Protein AF-A0A9C7UIS5-F1 (afdb_monomer_lite)

Radius of gyration: 14.03 Å; chains: 1; bounding box: 36×29×36 Å

Foldseek 3Di:
DQDKDWDWDDDPQIWIWMWDAAQQQWIWTFTAPTPVGTDDDIGTQDRRDRPFGWRDKDWDDDDPPDQIKIWIATPQQFIWIDRPSRDIDGDDGDDPDD

Secondary structure (DSSP, 8-state):
--EEEEEEESSSSPEEEEEEE-TTSEEEEEE-SBTTB--S-EEEEEES-SS--EEEEEE---BTTB---EEEEETT-EEEEESSSSS-EEEEE-----

Structure (mmCIF, N/CA/C/O backbone):
data_AF-A0A9C7UIS5-F1
#
_entry.id   AF-A0A9C7UIS5-F1
#
loop_
_atom_site.group_PDB
_atom_site.id
_atom_site.type_symbol
_atom_site.label_atom_id
_atom_site.label_alt_id
_atom_site.label_comp_id
_atom_site.label_asym_id
_atom_site.label_entity_id
_atom_site.label_seq_id
_atom_site.pdbx_PDB_ins_code
_atom_site.Cartn_x
_atom_site.Cartn_y
_atom_site.Cartn_z
_atom_site.occupancy
_atom_site.B_iso_or_equiv
_atom_site.auth_seq_id
_atom_site.auth_comp_id
_atom_site.auth_asym_id
_atom_site.auth_atom_id
_atom_site.pdbx_PDB_model_num
ATOM 1 N N . MET A 1 1 ? -5.935 -11.225 2.919 1.00 80.75 1 MET A N 1
ATOM 2 C CA . MET A 1 1 ? -5.404 -10.044 2.197 1.00 80.75 1 MET A CA 1
ATOM 3 C C . MET A 1 1 ? -6.585 -9.137 1.911 1.00 80.75 1 MET A C 1
ATOM 5 O O . MET A 1 1 ? -7.645 -9.688 1.654 1.00 80.75 1 MET A O 1
ATOM 9 N N . ILE A 1 2 ? -6.440 -7.814 2.011 1.00 91.19 2 ILE A N 1
ATOM 10 C CA . ILE A 1 2 ? -7.565 -6.888 1.778 1.00 91.19 2 ILE A CA 1
ATOM 11 C C . ILE A 1 2 ? -7.596 -6.298 0.374 1.00 91.19 2 ILE A C 1
ATOM 13 O O . ILE A 1 2 ? -8.651 -5.889 -0.089 1.00 91.19 2 ILE A O 1
ATOM 17 N N . GLY A 1 3 ? -6.460 -6.275 -0.319 1.00 93.31 3 GLY A N 1
ATOM 18 C CA . GLY A 1 3 ? -6.416 -5.786 -1.685 1.00 93.31 3 GLY A CA 1
ATOM 19 C C . GLY A 1 3 ? -5.008 -5.696 -2.238 1.00 93.31 3 GLY A C 1
ATOM 20 O O . GLY A 1 3 ? -4.013 -5.925 -1.539 1.00 93.31 3 GLY A O 1
ATOM 21 N N . THR A 1 4 ? -4.957 -5.337 -3.513 1.00 97.25 4 THR A N 1
ATOM 22 C CA . THR A 1 4 ? -3.736 -5.053 -4.251 1.00 97.25 4 THR A CA 1
ATOM 23 C C . THR A 1 4 ? -3.893 -3.758 -5.029 1.00 97.25 4 THR A C 1
ATOM 25 O O . THR A 1 4 ? -4.990 -3.419 -5.470 1.00 97.25 4 THR A O 1
ATOM 28 N N . VAL A 1 5 ? -2.787 -3.049 -5.209 1.00 97.69 5 VAL A N 1
ATOM 29 C CA . VAL A 1 5 ? -2.697 -1.919 -6.131 1.00 97.69 5 VAL A CA 1
ATOM 30 C C . VAL A 1 5 ? -1.447 -2.089 -6.977 1.00 97.69 5 VAL A C 1
ATOM 32 O O . VAL A 1 5 ? -0.397 -2.487 -6.473 1.00 97.69 5 VAL A O 1
ATOM 35 N N . ALA A 1 6 ? -1.537 -1.772 -8.265 1.00 96.62 6 ALA A N 1
ATOM 36 C CA . ALA A 1 6 ? -0.335 -1.570 -9.064 1.00 96.62 6 ALA A CA 1
ATOM 37 C C . ALA A 1 6 ? 0.390 -0.299 -8.583 1.00 96.62 6 ALA A C 1
ATOM 39 O O . ALA A 1 6 ? -0.240 0.582 -8.007 1.00 96.62 6 ALA A O 1
ATOM 40 N N . TYR A 1 7 ? 1.686 -0.159 -8.835 1.00 95.56 7 TYR A N 1
ATOM 41 C CA . TYR A 1 7 ? 2.431 1.080 -8.600 1.00 95.56 7 TYR A CA 1
ATOM 42 C C . TYR A 1 7 ? 3.426 1.350 -9.725 1.00 95.56 7 TYR A C 1
ATOM 44 O O . TYR A 1 7 ? 3.837 0.439 -10.447 1.00 95.56 7 TYR A O 1
ATOM 52 N N . SER A 1 8 ? 3.811 2.617 -9.863 1.00 93.75 8 SER A N 1
ATOM 53 C CA . SER A 1 8 ? 4.887 3.044 -10.753 1.00 93.75 8 SER A CA 1
ATOM 54 C C . SER A 1 8 ? 5.669 4.197 -10.126 1.00 93.75 8 SER A C 1
ATOM 56 O O . SER A 1 8 ? 5.082 5.227 -9.820 1.00 93.75 8 SER A O 1
ATOM 58 N N . PHE A 1 9 ? 6.982 4.045 -9.976 1.00 91.19 9 PHE A N 1
ATOM 59 C CA . PHE A 1 9 ? 7.881 5.055 -9.420 1.00 91.19 9 PHE A CA 1
ATOM 60 C C . PHE A 1 9 ? 8.960 5.477 -10.420 1.00 91.19 9 PHE A C 1
ATOM 62 O O . PHE A 1 9 ? 9.428 4.669 -11.227 1.00 91.19 9 PHE A O 1
ATOM 69 N N . GLY A 1 10 ? 9.402 6.729 -10.287 1.00 85.81 10 GLY A N 1
ATOM 70 C CA . GLY A 1 10 ? 10.517 7.296 -11.040 1.00 85.81 10 GLY A CA 1
ATOM 71 C C . GLY A 1 10 ? 10.188 7.667 -12.487 1.00 85.81 10 GLY A C 1
ATOM 72 O O . GLY A 1 10 ? 9.100 7.411 -13.002 1.00 85.81 10 GLY A O 1
ATOM 73 N N . ILE A 1 11 ? 11.173 8.278 -13.142 1.00 75.75 11 ILE A N 1
ATOM 74 C CA . ILE A 1 11 ? 11.165 8.589 -14.576 1.00 75.75 11 ILE A CA 1
ATOM 75 C C . ILE A 1 11 ? 11.977 7.494 -15.295 1.00 75.75 11 ILE A C 1
ATOM 77 O O . ILE A 1 11 ? 12.772 6.803 -14.666 1.00 75.75 11 ILE A O 1
ATOM 81 N N . ALA A 1 12 ? 11.707 7.267 -16.581 1.00 78.75 12 ALA A N 1
ATOM 82 C CA . ALA A 1 12 ? 12.143 6.107 -17.364 1.00 78.75 12 ALA A CA 1
ATOM 83 C C . ALA A 1 12 ? 13.605 5.613 -17.122 1.00 78.75 12 ALA A C 1
ATOM 85 O O . ALA A 1 12 ? 14.525 6.428 -17.166 1.00 78.75 12 ALA A O 1
ATOM 86 N N . PRO A 1 13 ? 13.837 4.283 -16.979 1.00 79.56 13 PRO A N 1
ATOM 87 C CA . PRO A 1 13 ? 12.826 3.230 -16.896 1.00 79.56 13 PRO A CA 1
ATOM 88 C C . PRO A 1 13 ? 12.139 3.231 -15.523 1.00 79.56 13 PRO A C 1
ATOM 90 O O . PRO A 1 13 ? 12.783 3.247 -14.479 1.00 79.56 13 PRO A O 1
ATOM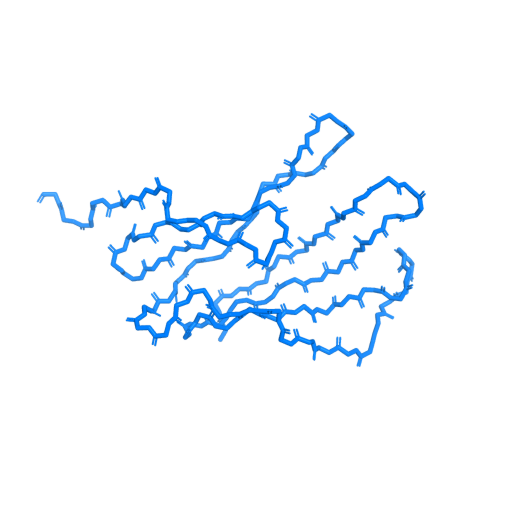 93 N N . ARG A 1 14 ? 10.802 3.187 -15.536 1.00 88.62 14 ARG A N 1
ATOM 94 C CA . ARG A 1 14 ? 9.988 3.231 -14.316 1.00 88.62 14 ARG A CA 1
ATOM 95 C C . ARG A 1 14 ? 10.120 1.929 -13.522 1.00 88.62 14 ARG A C 1
ATOM 97 O O . ARG A 1 14 ? 10.076 0.841 -14.104 1.00 88.62 14 ARG A O 1
ATOM 104 N N . ILE A 1 15 ? 10.187 2.035 -12.198 1.00 92.69 15 ILE A N 1
ATOM 105 C CA . ILE A 1 15 ? 10.049 0.888 -11.294 1.00 92.69 15 ILE A CA 1
ATOM 106 C C . ILE A 1 15 ? 8.557 0.616 -11.145 1.00 92.69 15 ILE A C 1
ATOM 108 O O . ILE A 1 15 ? 7.809 1.476 -10.689 1.00 92.69 15 ILE A O 1
ATOM 112 N N . THR A 1 16 ? 8.106 -0.569 -11.538 1.00 95.50 16 THR A N 1
ATOM 113 C CA . THR A 1 16 ? 6.682 -0.931 -11.524 1.00 95.50 16 THR A CA 1
ATOM 114 C C . THR A 1 16 ? 6.468 -2.231 -10.774 1.00 95.50 16 THR A C 1
ATOM 116 O O . THR A 1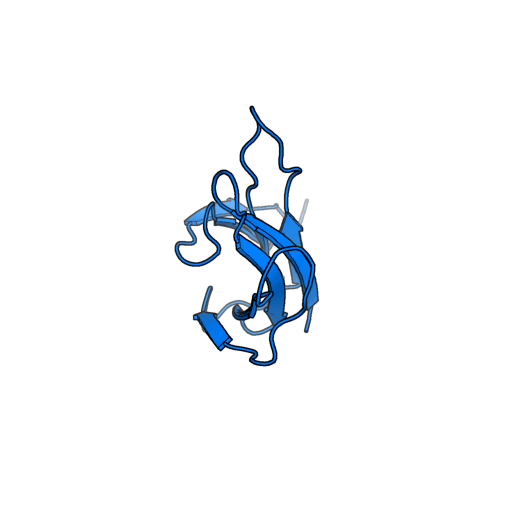 16 ? 7.383 -3.042 -10.649 1.00 95.50 16 THR A O 1
ATOM 119 N N . GLY A 1 17 ? 5.262 -2.439 -10.267 1.00 96.94 17 GLY A N 1
ATOM 120 C CA . GLY A 1 17 ? 4.925 -3.667 -9.566 1.00 96.94 17 GLY A CA 1
ATOM 121 C C . GLY A 1 17 ? 3.551 -3.603 -8.933 1.00 96.94 17 GLY A C 1
ATOM 122 O O . GLY A 1 17 ? 2.735 -2.742 -9.265 1.00 96.94 17 GLY A O 1
ATOM 123 N N . PHE A 1 18 ? 3.320 -4.517 -8.002 1.00 97.69 18 PHE A N 1
ATOM 124 C CA . PHE A 1 18 ? 2.095 -4.607 -7.223 1.00 97.69 18 PHE A CA 1
ATOM 125 C C . PHE A 1 18 ? 2.419 -4.538 -5.740 1.00 97.69 18 PHE A C 1
ATOM 127 O O . PHE A 1 18 ? 3.347 -5.195 -5.268 1.00 97.69 18 PHE A O 1
ATOM 134 N N . ALA A 1 19 ? 1.636 -3.765 -5.002 1.00 98.25 19 ALA A N 1
ATOM 135 C CA . ALA A 1 19 ? 1.638 -3.767 -3.553 1.00 98.25 19 ALA A CA 1
ATOM 136 C C . ALA A 1 19 ? 0.428 -4.553 -3.047 1.00 98.25 19 ALA A C 1
ATOM 138 O O . ALA A 1 19 ? -0.645 -4.525 -3.653 1.00 98.25 19 ALA A O 1
ATOM 139 N N . TYR A 1 20 ? 0.597 -5.240 -1.924 1.00 98.19 20 TYR A N 1
ATOM 140 C CA . TYR A 1 20 ? -0.430 -6.063 -1.298 1.00 98.19 20 TYR A CA 1
ATOM 141 C C . TYR A 1 20 ? -0.510 -5.740 0.182 1.00 98.19 20 TYR A C 1
ATOM 143 O O . TYR A 1 20 ? 0.481 -5.891 0.900 1.00 98.19 20 TYR A O 1
ATOM 151 N N . LEU A 1 21 ? -1.696 -5.353 0.648 1.00 98.50 21 LEU A N 1
ATOM 152 C CA . LEU A 1 21 ? -1.938 -5.092 2.062 1.00 98.50 21 LEU A CA 1
ATOM 153 C C . LEU A 1 21 ? -2.733 -6.245 2.677 1.00 98.50 21 LEU A C 1
ATOM 155 O O . LEU A 1 21 ? -3.762 -6.703 2.168 1.00 98.50 21 LEU A O 1
ATOM 159 N N . THR A 1 22 ? -2.231 -6.752 3.794 1.00 97.94 22 THR A N 1
ATOM 160 C CA . THR A 1 22 ? -2.933 -7.736 4.618 1.00 97.94 22 THR A CA 1
ATOM 161 C C . THR A 1 22 ? -3.815 -7.042 5.653 1.00 97.94 22 THR A C 1
ATOM 163 O O . THR A 1 22 ? -3.529 -5.927 6.078 1.00 97.94 22 THR A O 1
ATOM 166 N N . THR A 1 23 ? -4.862 -7.728 6.118 1.00 97.75 23 THR A N 1
ATOM 167 C CA . THR A 1 23 ? -5.749 -7.234 7.187 1.00 97.75 23 THR A CA 1
ATOM 168 C C . THR A 1 23 ? -4.978 -6.897 8.463 1.00 97.75 23 THR A C 1
ATOM 170 O O . THR A 1 23 ? -5.363 -5.988 9.183 1.00 97.75 23 THR A O 1
ATOM 173 N N . SER A 1 24 ? -3.868 -7.587 8.741 1.00 97.00 24 SER A N 1
ATOM 174 C CA . SER A 1 24 ? -3.030 -7.330 9.915 1.00 97.00 24 SER A CA 1
ATOM 175 C C . SER A 1 24 ? -2.058 -6.162 9.746 1.00 97.00 24 SER A C 1
ATOM 177 O O . SER A 1 24 ? -1.291 -5.915 10.664 1.00 97.00 24 SER A O 1
ATOM 179 N N . GLY A 1 25 ? -2.046 -5.466 8.602 1.00 97.19 25 GLY A N 1
ATOM 180 C CA . GLY A 1 25 ? -1.202 -4.291 8.368 1.00 97.19 25 GLY A CA 1
ATOM 181 C C . GLY A 1 25 ? 0.179 -4.573 7.773 1.00 97.19 25 GLY A C 1
ATOM 182 O O . GLY A 1 25 ? 0.970 -3.643 7.646 1.00 97.19 25 GLY A O 1
ATOM 183 N N . LYS A 1 26 ? 0.493 -5.818 7.384 1.00 97.88 26 LYS A N 1
ATOM 184 C CA . LYS A 1 26 ? 1.716 -6.118 6.614 1.00 97.88 26 LYS A CA 1
ATOM 185 C C . LYS A 1 26 ? 1.534 -5.721 5.163 1.00 97.88 26 LYS A C 1
ATOM 187 O O . LYS A 1 26 ? 0.568 -6.177 4.538 1.00 97.88 26 LYS A O 1
ATOM 192 N N . LEU A 1 27 ? 2.486 -4.953 4.648 1.00 98.38 27 LEU A N 1
ATOM 193 C CA . LEU A 1 27 ? 2.557 -4.552 3.256 1.00 98.38 27 LEU A CA 1
ATOM 194 C C . LEU A 1 27 ? 3.680 -5.304 2.551 1.00 98.38 27 LEU A C 1
ATOM 196 O O . LEU A 1 27 ? 4.830 -5.278 2.987 1.00 98.38 27 LEU A O 1
ATOM 200 N N . TYR A 1 28 ? 3.343 -5.942 1.439 1.00 98.38 28 TYR A N 1
ATOM 201 C CA . TYR A 1 28 ? 4.292 -6.644 0.588 1.00 98.38 28 TYR A CA 1
ATOM 202 C C . TYR A 1 28 ? 4.340 -6.009 -0.795 1.00 98.38 28 TYR A C 1
ATOM 204 O O . TYR A 1 28 ? 3.331 -5.481 -1.262 1.00 98.38 28 TYR A O 1
ATOM 212 N N . LYS A 1 29 ? 5.479 -6.125 -1.477 1.00 97.75 29 LYS A N 1
ATOM 213 C CA . LYS A 1 29 ? 5.619 -5.765 -2.888 1.00 97.75 29 LYS A CA 1
ATOM 214 C C . LYS A 1 29 ? 6.036 -6.956 -3.738 1.00 97.75 29 LYS A C 1
ATOM 216 O O . LYS A 1 29 ? 6.847 -7.775 -3.311 1.00 97.75 29 LYS A O 1
ATOM 221 N N . PHE A 1 30 ? 5.491 -7.012 -4.945 1.00 98.00 30 PHE A N 1
ATOM 222 C CA . PHE A 1 30 ? 5.931 -7.862 -6.043 1.00 98.00 30 PHE A CA 1
ATOM 223 C C . PHE A 1 30 ? 6.374 -6.939 -7.174 1.00 98.00 30 PHE A C 1
ATOM 225 O O . PHE A 1 30 ? 5.549 -6.367 -7.887 1.00 98.00 30 PHE A O 1
ATOM 232 N N . GLU A 1 31 ? 7.679 -6.716 -7.255 1.00 97.56 31 GLU A N 1
ATOM 233 C CA . GLU A 1 31 ? 8.273 -5.761 -8.187 1.00 97.56 31 GLU A CA 1
ATOM 234 C C . GLU A 1 31 ? 8.570 -6.431 -9.527 1.00 97.56 31 GLU A C 1
ATOM 236 O O . GLU A 1 31 ? 8.999 -7.584 -9.579 1.00 97.56 31 GLU A O 1
ATOM 241 N N . ASN A 1 32 ? 8.349 -5.710 -10.621 1.00 97.31 32 ASN A N 1
ATOM 242 C CA . ASN A 1 32 ? 8.691 -6.176 -11.953 1.00 97.31 32 ASN A CA 1
ATOM 243 C C . ASN A 1 32 ? 10.207 -6.133 -12.159 1.00 97.31 32 ASN A C 1
ATOM 245 O O . ASN A 1 32 ? 10.871 -5.184 -11.750 1.00 97.31 32 ASN A O 1
ATOM 249 N N . LYS A 1 33 ? 10.760 -7.115 -12.878 1.00 95.94 33 LYS A N 1
ATOM 250 C CA . LYS A 1 33 ? 12.171 -7.088 -13.291 1.00 95.94 33 LYS A CA 1
ATOM 251 C C . LYS A 1 33 ? 12.459 -5.899 -14.214 1.00 95.94 33 LYS A C 1
ATOM 253 O O . LYS A 1 33 ? 13.560 -5.361 -14.208 1.00 95.94 33 LYS A O 1
ATOM 258 N N . ASN A 1 34 ? 11.487 -5.538 -15.051 1.00 92.50 34 ASN A N 1
ATOM 259 C CA . ASN A 1 34 ? 11.459 -4.329 -15.875 1.00 92.50 34 ASN A CA 1
ATOM 260 C C . ASN A 1 34 ? 10.003 -4.047 -16.310 1.00 92.50 34 ASN A C 1
ATOM 262 O O . ASN A 1 34 ? 9.147 -4.905 -16.099 1.00 92.50 34 ASN A O 1
ATOM 266 N N . PRO A 1 35 ? 9.689 -2.913 -16.967 1.00 88.94 35 PRO A N 1
ATOM 267 C CA . PRO A 1 35 ? 8.309 -2.587 -17.354 1.00 88.94 35 PRO A CA 1
ATOM 268 C C . PRO A 1 35 ? 7.588 -3.617 -18.245 1.00 88.94 35 PRO A C 1
ATOM 270 O O . PRO A 1 35 ? 6.378 -3.527 -18.402 1.00 88.94 35 PRO A O 1
ATOM 273 N N . GLN A 1 36 ? 8.309 -4.573 -18.840 1.00 91.25 36 GLN A N 1
ATOM 274 C CA . GLN A 1 36 ? 7.779 -5.597 -19.747 1.00 91.25 36 GLN A CA 1
ATOM 275 C C . GLN A 1 36 ? 7.840 -7.020 -19.161 1.00 91.25 36 GLN A C 1
ATOM 277 O O . GLN A 1 36 ? 7.374 -7.964 -19.795 1.00 91.25 36 GLN A O 1
ATOM 282 N N . LYS A 1 37 ? 8.450 -7.219 -17.982 1.00 95.69 37 LYS A N 1
ATOM 283 C CA . LYS A 1 37 ? 8.661 -8.545 -17.379 1.00 95.69 37 LYS A CA 1
ATOM 284 C C . LYS A 1 37 ? 8.416 -8.510 -15.876 1.00 95.69 37 LYS A C 1
ATOM 286 O O . LYS A 1 37 ? 9.072 -7.755 -15.157 1.00 95.69 37 LYS A O 1
ATOM 291 N N . LEU A 1 38 ? 7.538 -9.395 -15.406 1.00 96.88 38 LEU A N 1
ATOM 292 C CA . LEU A 1 38 ? 7.314 -9.624 -13.978 1.00 96.88 38 LEU A CA 1
ATOM 293 C C . LEU A 1 38 ? 8.616 -10.043 -13.282 1.00 96.88 38 LEU A C 1
ATOM 295 O O . LEU A 1 38 ? 9.502 -10.651 -13.891 1.00 96.88 38 LEU A O 1
ATOM 299 N N . GLY A 1 39 ? 8.737 -9.694 -12.004 1.00 96.31 39 GLY A N 1
ATOM 300 C CA . GLY A 1 39 ? 9.750 -10.276 -11.133 1.00 96.31 39 GLY A CA 1
ATOM 301 C C . GLY A 1 39 ? 9.335 -11.667 -10.668 1.00 96.31 39 GLY A C 1
ATOM 302 O O . GLY A 1 39 ? 8.425 -12.290 -11.212 1.00 96.31 39 GLY A O 1
ATOM 303 N N . ASN A 1 40 ? 10.013 -12.163 -9.642 1.00 96.94 40 ASN A N 1
ATOM 304 C CA . ASN A 1 40 ? 9.815 -13.509 -9.105 1.00 96.94 40 ASN A CA 1
ATOM 305 C C . ASN A 1 40 ? 9.809 -13.554 -7.568 1.00 96.94 40 ASN A C 1
ATOM 307 O O . ASN A 1 40 ? 9.770 -14.637 -6.994 1.00 96.94 40 ASN A O 1
ATOM 311 N N . GLU A 1 41 ? 9.840 -12.401 -6.897 1.00 97.25 41 GLU A N 1
ATOM 312 C CA . GLU A 1 41 ? 9.974 -12.316 -5.442 1.00 97.25 41 GLU A CA 1
ATOM 313 C C . GLU A 1 41 ? 8.923 -11.394 -4.828 1.00 97.25 41 GLU A C 1
ATOM 315 O O . GLU A 1 41 ? 8.751 -10.251 -5.255 1.00 97.25 41 GLU A O 1
ATOM 320 N N . VAL A 1 42 ? 8.273 -11.876 -3.768 1.00 97.56 42 VAL A N 1
ATOM 321 C CA . VAL A 1 42 ? 7.408 -11.070 -2.903 1.00 97.56 42 VAL A CA 1
ATOM 322 C C . VAL A 1 42 ? 8.205 -10.669 -1.666 1.00 97.56 42 VAL A C 1
ATOM 324 O O . VAL A 1 42 ? 8.695 -11.530 -0.937 1.00 97.56 42 VAL A O 1
ATOM 327 N N . LYS A 1 43 ? 8.330 -9.365 -1.410 1.00 98.06 43 LYS A N 1
ATOM 328 C CA . LYS A 1 43 ? 9.120 -8.822 -0.294 1.00 98.06 43 LYS A CA 1
ATOM 329 C C . LYS A 1 43 ? 8.231 -8.083 0.687 1.00 98.06 43 LYS A C 1
ATOM 331 O O . LYS A 1 43 ? 7.376 -7.309 0.265 1.00 98.06 43 LYS A O 1
ATOM 336 N N . LEU A 1 44 ? 8.436 -8.309 1.985 1.00 97.88 44 LEU A N 1
ATOM 337 C CA . LEU A 1 44 ? 7.849 -7.458 3.020 1.00 97.88 44 LEU A CA 1
ATOM 338 C C . LEU A 1 44 ? 8.479 -6.068 2.893 1.00 97.88 44 LEU A C 1
ATOM 340 O O . LEU A 1 44 ? 9.701 -5.956 2.883 1.00 97.88 44 LEU A O 1
ATOM 344 N N . VAL A 1 45 ? 7.644 -5.042 2.772 1.00 97.44 45 VAL A N 1
ATOM 345 C CA . VAL A 1 45 ? 8.076 -3.640 2.759 1.00 97.44 45 VAL A CA 1
ATOM 346 C C . VAL A 1 45 ? 8.066 -3.128 4.189 1.00 97.44 45 VAL A C 1
ATOM 348 O O . VAL A 1 45 ? 9.107 -2.827 4.754 1.00 97.44 45 VAL A O 1
ATOM 351 N N . THR A 1 46 ? 6.883 -3.120 4.801 1.00 97.81 46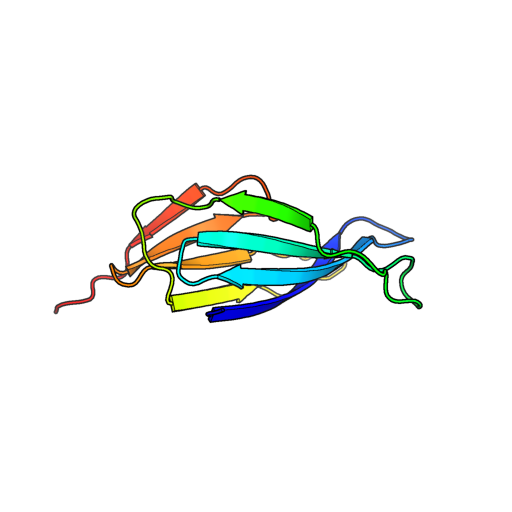 THR A N 1
ATOM 352 C CA . THR A 1 46 ? 6.681 -2.548 6.130 1.00 97.81 46 THR A CA 1
ATOM 353 C C . THR A 1 46 ? 5.448 -3.143 6.818 1.00 97.81 46 THR A C 1
ATOM 355 O O . THR A 1 46 ? 4.706 -3.957 6.255 1.00 97.81 46 THR A O 1
ATOM 358 N N . GLN A 1 47 ? 5.233 -2.741 8.067 1.00 96.75 47 GLN A N 1
ATOM 359 C CA . GLN A 1 47 ? 4.072 -3.068 8.886 1.00 96.75 47 GLN A CA 1
ATOM 360 C C . GLN A 1 47 ? 3.415 -1.751 9.316 1.00 96.75 47 GLN A C 1
ATOM 362 O O . GLN A 1 47 ? 3.884 -1.115 10.256 1.00 96.75 47 GLN A O 1
ATOM 367 N N . LEU A 1 48 ? 2.311 -1.363 8.664 1.00 95.94 48 LEU A N 1
ATOM 368 C CA . LEU A 1 48 ? 1.627 -0.079 8.895 1.00 95.94 48 LEU A CA 1
ATOM 369 C C . LEU A 1 48 ? 1.168 0.076 10.352 1.00 95.94 48 LEU A C 1
ATOM 371 O O . LEU A 1 48 ? 1.168 1.167 10.914 1.00 95.94 48 LEU A O 1
ATOM 375 N N . SER A 1 49 ? 0.739 -1.024 10.968 1.00 93.06 49 SER A N 1
ATOM 376 C CA . SER A 1 49 ? 0.385 -1.084 12.383 1.00 93.06 49 SER A CA 1
ATOM 377 C C . SER A 1 49 ? 0.414 -2.526 12.867 1.00 93.06 49 SER A C 1
ATOM 379 O O . SER A 1 49 ? 0.109 -3.434 12.098 1.00 93.06 49 SER A O 1
ATOM 381 N N . LYS A 1 50 ? 0.756 -2.746 14.141 1.00 93.38 50 LYS A N 1
ATOM 382 C CA . LYS A 1 50 ? 0.664 -4.065 14.795 1.00 93.38 50 LYS A CA 1
ATOM 383 C C . LYS A 1 50 ? -0.697 -4.311 15.456 1.00 93.38 50 LYS A C 1
ATOM 385 O O . LYS A 1 50 ? -1.044 -5.457 15.714 1.00 93.38 50 LYS A O 1
ATOM 390 N N . ASN A 1 51 ? -1.454 -3.242 15.714 1.00 94.94 51 ASN A N 1
ATOM 391 C CA . ASN A 1 51 ? -2.626 -3.270 16.598 1.00 94.94 51 ASN A CA 1
ATOM 392 C C . ASN A 1 51 ? -3.914 -2.823 15.893 1.00 94.94 51 ASN A C 1
ATOM 394 O O . ASN A 1 51 ? -4.958 -2.723 16.528 1.00 94.94 51 ASN A O 1
ATOM 398 N N . GLN A 1 52 ? -3.843 -2.497 14.604 1.00 95.81 52 GLN A N 1
ATOM 399 C CA . GLN A 1 52 ? -4.997 -2.090 13.810 1.00 95.81 52 GLN A CA 1
ATOM 400 C C . GLN A 1 52 ? -5.294 -3.148 12.755 1.00 95.81 52 GLN A C 1
ATOM 402 O O . GLN A 1 52 ? -4.381 -3.743 12.180 1.00 95.81 52 GLN A O 1
ATOM 407 N N . ARG A 1 53 ? -6.583 -3.347 12.484 1.00 97.50 53 ARG A N 1
ATOM 408 C CA . ARG A 1 53 ? -7.057 -4.172 11.377 1.00 97.50 53 ARG A CA 1
ATOM 409 C C . ARG A 1 53 ? -7.416 -3.275 10.206 1.00 97.50 53 ARG A C 1
ATOM 411 O O . ARG A 1 53 ? -8.154 -2.310 10.380 1.00 97.50 53 ARG A O 1
ATOM 418 N N . PHE A 1 54 ? -6.876 -3.578 9.036 1.00 98.06 54 PHE A N 1
ATOM 419 C CA . PHE A 1 54 ? -7.123 -2.844 7.799 1.00 98.06 54 PHE A CA 1
ATOM 420 C C . PHE A 1 54 ? -8.246 -3.498 7.002 1.00 98.06 54 PHE A C 1
ATOM 422 O O . PHE A 1 54 ? -8.354 -4.723 7.003 1.00 98.06 54 PHE A O 1
ATOM 429 N N . ILE A 1 55 ? -9.044 -2.685 6.309 1.00 97.62 55 ILE A N 1
ATOM 430 C CA . ILE A 1 55 ? -10.175 -3.123 5.469 1.00 97.62 55 ILE A CA 1
ATOM 431 C C . ILE A 1 55 ? -10.149 -2.561 4.054 1.00 97.62 55 ILE A C 1
ATOM 433 O O . ILE A 1 55 ? -10.839 -3.085 3.188 1.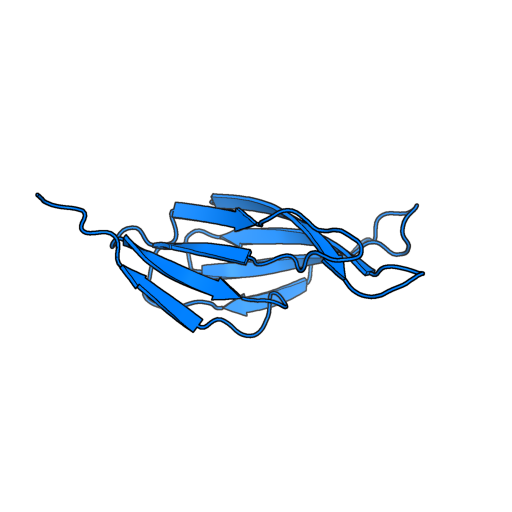00 97.62 55 ILE A O 1
ATOM 437 N N . SER A 1 56 ? -9.358 -1.520 3.798 1.00 97.44 56 SER A N 1
ATOM 438 C CA . SER A 1 56 ? -9.245 -0.926 2.469 1.00 97.44 56 SER A CA 1
ATOM 439 C C . SER A 1 56 ? -7.804 -0.569 2.149 1.00 97.44 56 SER A C 1
ATOM 441 O O . SER A 1 56 ? -7.040 -0.178 3.035 1.00 97.44 56 SER A O 1
ATOM 443 N N . PHE A 1 57 ? -7.447 -0.735 0.879 1.00 98.25 57 PHE A N 1
ATOM 444 C CA . PHE A 1 57 ? -6.165 -0.357 0.311 1.00 98.25 57 PHE A CA 1
ATOM 445 C C . PHE A 1 57 ? -6.400 0.206 -1.088 1.00 98.25 57 PHE A C 1
ATOM 447 O O . PHE A 1 57 ? -7.093 -0.411 -1.895 1.00 98.25 57 PHE A O 1
ATOM 454 N N . GLY A 1 58 ? -5.841 1.375 -1.371 1.00 97.56 58 GLY A N 1
ATOM 455 C CA . GLY A 1 58 ? -6.063 2.073 -2.629 1.00 97.56 58 GLY A CA 1
ATOM 456 C C . GLY A 1 58 ? -4.885 2.946 -3.028 1.00 97.56 58 GLY A C 1
ATOM 457 O O . GLY A 1 58 ? -3.947 3.153 -2.256 1.00 97.56 58 GLY A O 1
ATOM 458 N N . ARG A 1 59 ? -4.955 3.470 -4.253 1.00 96.94 59 ARG A N 1
ATOM 459 C CA . ARG A 1 59 ? -4.032 4.489 -4.750 1.00 96.94 59 ARG A CA 1
ATOM 460 C C . ARG A 1 59 ? -4.752 5.541 -5.582 1.00 96.94 59 ARG A C 1
ATOM 462 O O . ARG A 1 59 ? -5.792 5.249 -6.172 1.00 96.94 59 ARG A O 1
ATOM 469 N N . THR A 1 60 ? -4.154 6.718 -5.697 1.00 95.00 60 THR A N 1
ATOM 470 C CA . THR A 1 60 ? -4.511 7.693 -6.732 1.00 95.00 60 THR A CA 1
ATOM 471 C C . THR A 1 60 ? -3.883 7.325 -8.080 1.00 95.00 60 THR A C 1
ATOM 473 O O . THR A 1 60 ? -3.072 6.401 -8.190 1.00 95.00 60 THR A O 1
ATOM 476 N N . THR A 1 61 ? -4.275 8.048 -9.131 1.00 90.69 61 THR A N 1
ATOM 477 C CA . THR A 1 61 ? -3.635 7.928 -10.446 1.00 90.69 61 THR A CA 1
ATOM 478 C C . THR A 1 61 ? -2.170 8.386 -10.411 1.00 90.69 61 THR A C 1
ATOM 480 O O . THR A 1 61 ? -1.762 9.116 -9.509 1.00 90.69 61 THR A O 1
ATOM 483 N N . TYR A 1 62 ? -1.395 7.958 -11.407 1.00 88.69 62 TYR A N 1
ATOM 484 C CA . TYR A 1 62 ? -0.010 8.367 -11.632 1.00 88.69 62 TYR A CA 1
ATOM 485 C C . TYR A 1 62 ? 0.135 8.902 -13.057 1.00 88.69 62 TYR A C 1
ATOM 487 O O . TYR A 1 62 ? -0.372 8.282 -13.994 1.00 88.69 62 TYR A O 1
ATOM 495 N N . GLY A 1 63 ? 0.846 10.011 -13.227 1.00 83.50 63 GLY A N 1
ATOM 496 C CA . GLY A 1 63 ? 1.095 10.637 -14.524 1.00 83.50 63 GLY A CA 1
ATOM 497 C C . GLY A 1 63 ? 2.294 11.575 -14.468 1.00 83.50 63 GLY A C 1
ATOM 498 O O . GLY A 1 63 ? 2.904 11.731 -13.414 1.00 83.50 63 GLY A O 1
ATOM 499 N N . ASP A 1 64 ? 2.629 12.195 -15.597 1.00 80.69 64 ASP A N 1
ATOM 500 C CA . ASP A 1 64 ? 3.853 13.000 -15.713 1.00 80.69 64 ASP A CA 1
ATOM 501 C C . ASP A 1 64 ? 3.854 14.209 -14.757 1.00 80.69 64 ASP A C 1
ATOM 503 O O . ASP A 1 64 ? 4.873 14.479 -14.127 1.00 80.69 64 ASP A O 1
ATOM 507 N N . ASP A 1 65 ? 2.687 14.822 -14.525 1.00 84.44 65 ASP A N 1
ATOM 508 C CA . ASP A 1 65 ? 2.504 15.930 -13.573 1.00 84.44 65 ASP A CA 1
ATOM 509 C C . ASP A 1 65 ? 1.735 15.523 -12.298 1.00 84.44 65 ASP A C 1
ATOM 511 O O . ASP A 1 65 ? 1.338 16.371 -11.497 1.00 84.44 65 ASP A O 1
ATOM 515 N N . ILE A 1 66 ? 1.475 14.222 -12.097 1.00 86.38 66 ILE A N 1
ATOM 516 C CA . ILE A 1 66 ? 0.630 13.724 -11.000 1.00 86.38 66 ILE A CA 1
ATOM 517 C C . ILE A 1 66 ? 1.354 12.626 -10.219 1.00 86.38 66 ILE A C 1
ATOM 519 O O . ILE A 1 66 ? 1.572 11.518 -10.716 1.00 86.38 66 ILE A O 1
ATOM 523 N N . LYS A 1 67 ? 1.652 12.905 -8.945 1.00 87.56 67 LYS A N 1
ATOM 524 C CA . LYS A 1 67 ? 2.138 11.897 -7.996 1.00 87.56 67 LYS A CA 1
ATOM 525 C C . LYS A 1 67 ? 1.043 10.881 -7.661 1.00 87.56 67 LYS A C 1
ATOM 527 O O . LYS A 1 67 ? -0.115 11.240 -7.449 1.00 87.56 67 LYS A O 1
ATOM 532 N N . GLN A 1 68 ? 1.438 9.616 -7.535 1.00 93.31 68 GLN A N 1
ATOM 533 C CA . GLN A 1 68 ? 0.598 8.615 -6.886 1.00 93.31 68 GLN A CA 1
ATOM 534 C C . GLN A 1 68 ? 0.724 8.740 -5.369 1.00 93.31 68 GLN A C 1
ATOM 536 O O . GLN A 1 68 ? 1.814 8.940 -4.842 1.00 93.31 68 GLN A O 1
ATOM 541 N N . PHE A 1 69 ? -0.394 8.558 -4.686 1.00 96.50 69 PHE A N 1
ATOM 542 C CA . PHE A 1 69 ? -0.472 8.404 -3.245 1.00 96.50 69 PHE A CA 1
ATOM 543 C C . PHE A 1 69 ? -1.188 7.102 -2.948 1.00 96.50 69 PHE A C 1
ATOM 545 O O . PHE A 1 69 ? -2.131 6.723 -3.644 1.00 96.50 69 PHE A O 1
ATOM 552 N N . PHE A 1 70 ? -0.760 6.437 -1.893 1.00 98.00 70 PHE A N 1
ATOM 553 C CA . PHE A 1 70 ? -1.376 5.232 -1.377 1.00 98.00 70 PHE A CA 1
ATOM 554 C C . PHE A 1 70 ? -2.226 5.581 -0.168 1.00 98.00 70 PHE A C 1
ATOM 556 O O . PHE A 1 70 ? -1.880 6.470 0.608 1.00 98.00 70 PHE A O 1
ATOM 563 N N . THR A 1 71 ? -3.334 4.868 -0.006 1.00 98.25 71 THR A N 1
ATOM 564 C CA . THR A 1 71 ? -4.225 5.006 1.143 1.00 98.25 71 THR A CA 1
ATOM 565 C C . THR A 1 71 ? -4.567 3.643 1.712 1.00 98.25 71 THR A C 1
ATOM 567 O O . THR A 1 71 ? -4.770 2.684 0.966 1.00 98.25 71 THR A O 1
ATOM 570 N N . ALA A 1 72 ? -4.630 3.554 3.034 1.00 98.19 72 ALA A N 1
ATOM 571 C CA . ALA A 1 72 ? -5.069 2.374 3.754 1.00 98.19 72 ALA A CA 1
ATOM 572 C C . ALA A 1 72 ? -6.016 2.786 4.883 1.00 98.19 72 ALA A C 1
ATOM 574 O O . ALA A 1 72 ? -5.731 3.730 5.619 1.00 98.19 72 ALA A O 1
ATOM 575 N N . VAL A 1 73 ? -7.134 2.075 5.033 1.00 98.00 73 VAL A N 1
ATOM 576 C CA . VAL A 1 73 ? -8.169 2.412 6.026 1.00 98.00 73 VAL A CA 1
ATOM 577 C C . VAL A 1 73 ? -8.363 1.260 7.000 1.00 98.00 73 VAL A C 1
ATOM 579 O O . VAL A 1 73 ? -8.436 0.097 6.586 1.00 98.00 73 VAL A O 1
ATOM 582 N N . THR A 1 74 ? -8.436 1.580 8.291 1.00 97.94 74 THR A N 1
ATOM 583 C CA . THR A 1 74 ? -8.686 0.610 9.362 1.00 97.94 74 THR A CA 1
ATOM 584 C C . THR A 1 74 ? -10.175 0.377 9.605 1.00 97.94 74 THR A C 1
ATOM 586 O O . THR A 1 74 ? -11.009 1.208 9.259 1.00 97.94 74 THR A O 1
ATOM 589 N N . GLU A 1 75 ? -10.511 -0.732 10.270 1.00 96.94 75 GLU A N 1
ATOM 590 C CA . GLU A 1 75 ? -11.870 -1.021 10.768 1.00 96.94 75 GLU A CA 1
ATOM 591 C C . GLU A 1 75 ? -12.401 0.089 11.691 1.00 96.94 75 GLU A C 1
ATOM 593 O O . GLU A 1 75 ? -13.603 0.289 11.780 1.00 96.94 75 GLU A O 1
ATOM 598 N N . THR A 1 76 ? -11.508 0.833 12.351 1.00 96.44 76 THR A N 1
ATOM 599 C CA . THR A 1 76 ? 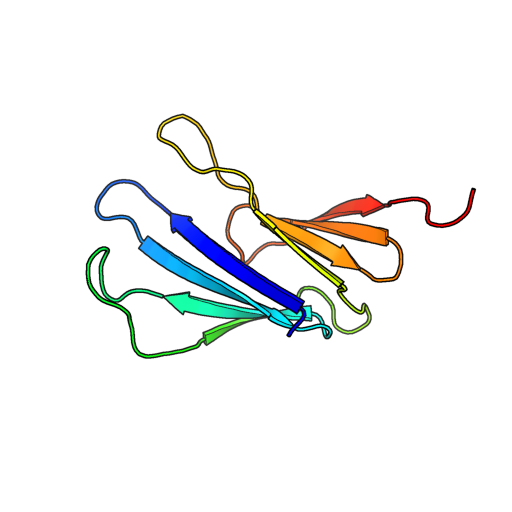-11.817 1.978 13.227 1.00 96.44 76 THR A CA 1
ATOM 600 C C . THR A 1 76 ? -11.916 3.313 12.479 1.00 96.44 76 THR A C 1
ATOM 602 O O . THR A 1 76 ? -12.020 4.363 13.106 1.00 96.44 76 THR A O 1
ATOM 605 N N . GLY A 1 77 ? -11.837 3.299 11.145 1.00 97.06 77 GLY A N 1
ATOM 606 C CA . GLY A 1 77 ? -11.959 4.489 10.304 1.00 97.06 77 GLY A CA 1
ATOM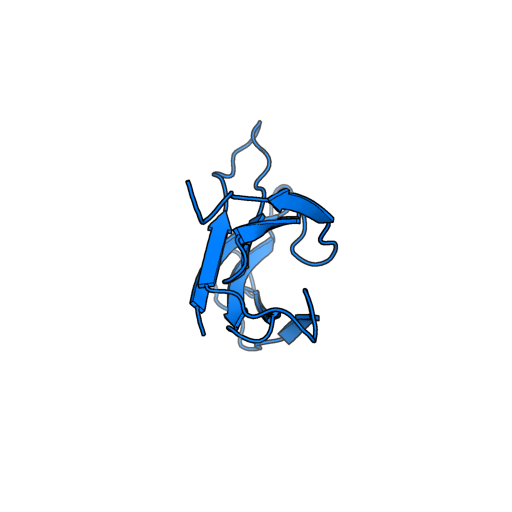 607 C C . GLY A 1 77 ? -10.689 5.334 10.216 1.00 97.06 77 GLY A C 1
ATOM 608 O O . GLY A 1 77 ? -10.707 6.382 9.578 1.00 97.06 77 GLY A O 1
ATOM 609 N N . THR A 1 78 ? -9.568 4.917 10.812 1.00 97.81 78 THR A N 1
ATOM 610 C CA . THR A 1 78 ? -8.299 5.646 10.668 1.00 97.81 78 THR A CA 1
ATOM 611 C C . THR A 1 78 ? -7.761 5.492 9.246 1.00 97.81 78 THR A C 1
ATOM 613 O O . THR A 1 78 ? -7.607 4.374 8.754 1.00 97.81 78 THR A O 1
ATOM 616 N N . ILE A 1 79 ? -7.438 6.617 8.608 1.00 98.19 79 ILE A N 1
ATOM 617 C CA . ILE A 1 79 ? -6.842 6.688 7.275 1.00 98.19 79 ILE A CA 1
ATOM 618 C C . ILE A 1 79 ? -5.335 6.899 7.412 1.00 98.19 79 ILE A C 1
ATOM 620 O O . ILE A 1 79 ? -4.883 7.862 8.038 1.00 98.19 79 ILE A O 1
ATOM 624 N N . TYR A 1 80 ? -4.568 6.021 6.777 1.00 98.12 80 TYR A N 1
ATOM 625 C CA . TYR A 1 80 ? -3.131 6.148 6.590 1.00 98.12 80 TYR A CA 1
ATOM 626 C C . TYR A 1 80 ? -2.825 6.468 5.131 1.00 98.12 80 TYR A C 1
ATOM 628 O O . TYR A 1 80 ? -3.445 5.886 4.242 1.00 98.12 80 TYR A O 1
ATOM 636 N N . THR A 1 81 ? -1.852 7.341 4.874 1.00 98.19 81 THR A N 1
ATOM 637 C CA . THR A 1 81 ? -1.368 7.623 3.514 1.00 98.19 81 THR A CA 1
ATOM 638 C C . THR A 1 81 ? 0.143 7.496 3.399 1.00 98.19 81 THR A C 1
ATOM 640 O O . THR A 1 81 ? 0.858 7.656 4.388 1.00 98.19 81 THR A O 1
ATOM 643 N N . SER A 1 82 ? 0.621 7.224 2.187 1.00 97.69 82 SER A N 1
ATOM 644 C CA . SER A 1 82 ? 2.045 7.125 1.853 1.00 97.69 82 SER A CA 1
ATOM 645 C C . SER A 1 82 ? 2.293 7.576 0.412 1.00 97.69 82 SER A C 1
ATOM 647 O O . SER A 1 82 ? 1.441 7.374 -0.453 1.00 97.69 82 SER A O 1
ATOM 649 N N . GLU A 1 83 ? 3.454 8.170 0.147 1.00 95.88 83 GLU A N 1
ATOM 650 C CA . GLU A 1 83 ? 3.920 8.473 -1.215 1.00 95.88 83 GLU A CA 1
ATOM 651 C C . GLU A 1 83 ? 4.745 7.329 -1.819 1.00 95.88 83 GLU A C 1
ATOM 653 O O . GLU A 1 83 ? 4.805 7.201 -3.038 1.00 95.88 83 GLU A O 1
ATOM 658 N N . ASP A 1 84 ? 5.362 6.482 -0.993 1.00 95.00 84 ASP A N 1
ATOM 659 C CA . ASP A 1 84 ? 6.452 5.578 -1.386 1.00 95.00 84 ASP A CA 1
ATOM 660 C C . ASP A 1 84 ? 6.237 4.108 -0.986 1.00 95.00 84 ASP A C 1
ATOM 662 O O . ASP A 1 84 ? 7.085 3.269 -1.281 1.00 95.00 84 ASP A O 1
ATOM 666 N N . LEU A 1 85 ? 5.086 3.785 -0.376 1.00 96.81 85 LEU A N 1
ATOM 667 C CA . LEU A 1 85 ? 4.729 2.492 0.230 1.00 96.81 85 LEU A CA 1
ATOM 668 C C . LEU A 1 85 ? 5.500 2.136 1.510 1.00 96.81 85 LEU A C 1
ATOM 670 O O . LEU A 1 85 ? 5.130 1.158 2.160 1.00 96.81 85 LEU A O 1
ATOM 674 N N . ASP A 1 86 ? 6.510 2.898 1.912 1.00 95.62 86 ASP A N 1
ATOM 675 C CA . ASP A 1 86 ? 7.366 2.574 3.055 1.00 95.62 86 ASP A CA 1
ATOM 676 C C . ASP A 1 86 ? 7.046 3.451 4.269 1.00 95.62 86 ASP A C 1
ATOM 678 O O . ASP A 1 86 ? 6.693 2.948 5.341 1.00 95.62 86 ASP A O 1
ATOM 682 N N . ALA A 1 87 ? 7.064 4.770 4.084 1.00 96.19 87 ALA A N 1
ATOM 683 C CA . ALA A 1 87 ? 6.720 5.730 5.117 1.00 96.19 87 ALA A CA 1
ATOM 684 C C . ALA A 1 87 ? 5.214 6.014 5.091 1.00 96.19 87 ALA A C 1
ATOM 686 O O . ALA A 1 87 ? 4.665 6.496 4.098 1.00 96.19 87 ALA A O 1
ATOM 687 N N . TRP A 1 88 ? 4.538 5.723 6.205 1.00 97.50 88 TRP A N 1
ATOM 688 C CA . TRP A 1 88 ? 3.095 5.915 6.353 1.00 97.50 88 TRP A CA 1
ATOM 689 C C . TRP A 1 88 ? 2.776 6.926 7.446 1.00 97.50 88 TRP A C 1
ATOM 691 O O . TRP A 1 88 ? 3.313 6.868 8.553 1.00 97.50 88 TRP A O 1
ATOM 701 N N . THR A 1 89 ? 1.839 7.822 7.159 1.00 97.31 89 THR A N 1
ATOM 702 C CA . THR A 1 89 ? 1.348 8.825 8.107 1.00 97.31 89 THR A CA 1
ATOM 703 C C . THR A 1 89 ? -0.138 8.620 8.355 1.00 97.31 89 THR A C 1
ATOM 705 O O . THR A 1 89 ? -0.889 8.311 7.433 1.00 97.31 89 THR A O 1
ATOM 708 N N . LYS A 1 90 ? -0.572 8.779 9.610 1.00 96.56 90 LYS A N 1
ATOM 709 C CA . LYS A 1 90 ? -1.995 8.864 9.950 1.00 96.56 90 LYS A CA 1
ATOM 710 C C . LYS A 1 90 ? -2.514 10.236 9.520 1.00 96.56 90 LYS A C 1
ATOM 712 O O . LYS A 1 90 ? -2.103 11.239 10.096 1.00 96.56 90 LYS A O 1
ATOM 717 N N . SER A 1 91 ? -3.421 10.264 8.552 1.00 96.00 91 SER A N 1
ATOM 718 C CA . SER A 1 91 ? -3.821 11.501 7.869 1.00 96.00 91 SER A CA 1
ATOM 719 C C . SER A 1 91 ? -5.183 12.015 8.319 1.00 96.00 91 SER A C 1
ATOM 721 O O . SER A 1 91 ? -5.371 13.218 8.457 1.00 96.00 91 SER A O 1
ATOM 723 N N . ALA A 1 92 ? -6.136 11.116 8.573 1.00 97.06 92 ALA A N 1
ATOM 724 C CA . ALA A 1 92 ? -7.490 11.479 8.987 1.00 97.06 92 ALA A CA 1
ATOM 725 C C . ALA A 1 92 ? -8.206 10.304 9.672 1.00 97.06 92 ALA A C 1
ATOM 727 O O . ALA A 1 92 ? -7.677 9.192 9.743 1.00 97.06 92 ALA A O 1
ATOM 728 N N . THR A 1 93 ? -9.425 10.550 10.155 1.00 97.00 93 THR A N 1
ATOM 729 C CA . THR A 1 93 ? -10.319 9.523 10.703 1.00 97.00 93 THR A CA 1
ATOM 730 C C . THR A 1 93 ? -11.719 9.718 10.131 1.00 97.00 93 THR A C 1
ATOM 732 O O . THR A 1 93 ? -12.238 10.831 10.139 1.00 97.00 93 THR A O 1
ATOM 735 N N . ILE A 1 94 ? -12.330 8.638 9.654 1.00 95.50 94 ILE A N 1
ATOM 736 C CA . ILE A 1 94 ? -13.733 8.588 9.246 1.00 95.50 94 ILE A CA 1
ATOM 737 C C . ILE A 1 94 ? -14.577 8.364 10.509 1.00 95.50 94 ILE A C 1
ATOM 739 O O . ILE A 1 94 ? -14.357 7.363 11.196 1.00 95.50 94 ILE A O 1
ATOM 743 N N . PRO A 1 95 ? -15.536 9.246 10.838 1.00 93.38 95 PRO A N 1
ATOM 744 C CA . PRO A 1 95 ? -16.495 8.979 11.901 1.00 93.38 95 PRO A CA 1
ATOM 745 C C . PRO A 1 95 ? -17.442 7.859 11.452 1.00 93.38 95 PRO A C 1
ATOM 747 O O . PRO A 1 95 ? -18.182 8.010 10.483 1.00 93.38 95 PRO A O 1
ATOM 750 N N . LEU A 1 96 ? -17.377 6.710 12.129 1.00 89.88 96 LEU A N 1
ATOM 751 C CA . LEU A 1 96 ? -18.150 5.512 11.765 1.00 89.88 96 LEU A CA 1
ATOM 752 C C . LEU A 1 96 ? -19.543 5.463 12.403 1.00 89.88 96 LEU A C 1
ATOM 754 O O . LEU A 1 96 ? -20.378 4.657 12.004 1.00 89.88 96 LEU A O 1
ATOM 758 N N . THR A 1 97 ? -19.791 6.322 13.385 1.00 85.69 97 THR A N 1
ATOM 759 C CA . THR A 1 97 ? -21.086 6.503 14.041 1.00 85.69 97 THR A CA 1
ATOM 760 C C . THR A 1 97 ? -21.517 7.951 13.851 1.00 85.69 97 THR A C 1
ATOM 762 O O . THR A 1 97 ? -20.717 8.853 14.112 1.00 85.69 97 THR A O 1
ATOM 765 N N . GLN A 1 98 ? -22.746 8.148 13.370 1.00 63.12 98 GLN A N 1
ATOM 766 C CA . GLN A 1 98 ? -23.424 9.447 13.319 1.00 63.12 98 GLN A CA 1
ATOM 767 C C . GLN A 1 98 ? -24.100 9.762 14.649 1.00 63.12 98 GLN A C 1
ATOM 769 O O . GLN A 1 98 ? -24.611 8.809 15.279 1.00 63.12 98 GLN A O 1
#

Sequence (98 aa):
MIGTVAYSFGIAPRITGFAYLTTSGKLYKFENKNPQKLGNEVKLVTQLSKNQRFISFGRTTYGDDIKQFFTAVTETGTIYTSEDLDAWTKSATIPLTQ

pLDDT: mean 94.27, std 5.9, range [63.12, 98.5]